Protein AF-A0A968SXL6-F1 (afdb_monomer)

pLDDT: mean 93.08, std 8.9, range [49.62, 97.81]

Sequence (60 aa):
MDENMHVVLGAGPLGIATAEALLVRGRQVRLVNRSGVAAAPSGVAVVQGDLYNAASVQAV

Structure (mmCIF, N/CA/C/O backbone):
data_AF-A0A968SXL6-F1
#
_entry.id   AF-A0A968SXL6-F1
#
loop_
_atom_site.group_PDB
_atom_site.id
_atom_site.type_symbol
_atom_site.label_atom_id
_atom_site.label_alt_id
_atom_site.label_comp_id
_atom_site.label_asym_id
_atom_site.label_entity_id
_atom_site.label_seq_id
_atom_site.pdbx_PDB_ins_code
_atom_site.Cartn_x
_atom_site.Cartn_y
_atom_site.Cartn_z
_atom_site.occupancy
_atom_site.B_iso_or_equiv
_atom_site.auth_seq_id
_atom_site.auth_comp_id
_atom_site.auth_asym_id
_atom_site.auth_atom_id
_atom_site.pdbx_PDB_model_num
ATOM 1 N N . MET A 1 1 ? -6.700 -16.050 -9.917 1.00 49.62 1 MET A N 1
ATOM 2 C CA . MET A 1 1 ? -6.767 -14.643 -9.487 1.00 49.62 1 MET A CA 1
ATOM 3 C C . MET A 1 1 ? -7.964 -14.544 -8.577 1.00 49.62 1 MET A C 1
ATOM 5 O O . MET A 1 1 ? -9.033 -14.968 -8.996 1.00 49.62 1 MET A O 1
ATOM 9 N N . ASP A 1 2 ? -7.782 -14.093 -7.342 1.00 58.22 2 ASP A N 1
ATOM 10 C CA . ASP A 1 2 ? -8.917 -13.855 -6.456 1.00 58.22 2 ASP A CA 1
ATOM 11 C C . ASP A 1 2 ? -9.654 -12.618 -6.973 1.00 58.22 2 ASP A C 1
ATOM 13 O O . ASP A 1 2 ? -9.179 -11.496 -6.811 1.00 58.22 2 ASP A O 1
ATOM 17 N N . GLU A 1 3 ? -10.800 -12.816 -7.625 1.00 67.25 3 GLU A N 1
ATOM 18 C CA . GLU A 1 3 ? -11.591 -11.745 -8.262 1.00 67.25 3 GLU A CA 1
ATOM 19 C C . GLU A 1 3 ? -12.058 -10.657 -7.269 1.00 67.25 3 GLU A C 1
ATOM 21 O O . GLU A 1 3 ? -12.519 -9.593 -7.674 1.00 67.25 3 GLU A O 1
ATOM 26 N N . ASN A 1 4 ? -11.882 -10.891 -5.963 1.00 83.69 4 ASN A N 1
ATOM 27 C CA . ASN A 1 4 ? -12.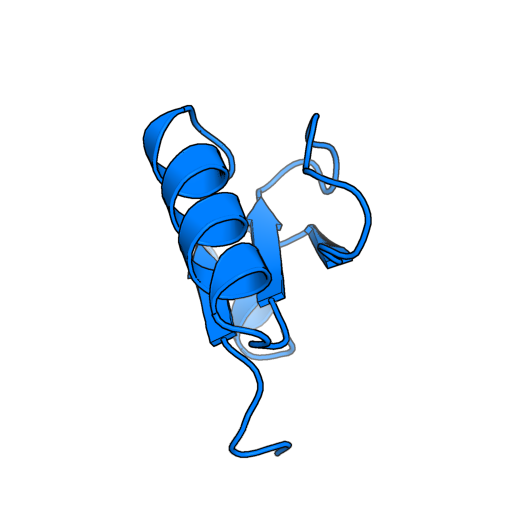282 -10.003 -4.872 1.00 83.69 4 ASN A CA 1
ATOM 28 C C . ASN A 1 4 ? -11.128 -9.213 -4.220 1.00 83.69 4 ASN A C 1
ATOM 30 O O . ASN A 1 4 ? -11.374 -8.499 -3.242 1.00 83.69 4 ASN A O 1
ATOM 34 N N . MET A 1 5 ? -9.884 -9.338 -4.697 1.00 91.38 5 MET A N 1
ATOM 35 C CA . MET A 1 5 ? -8.746 -8.597 -4.135 1.00 91.38 5 MET A CA 1
ATOM 36 C C . MET A 1 5 ? -8.634 -7.202 -4.759 1.00 91.38 5 MET A C 1
ATOM 38 O O . MET A 1 5 ? -8.429 -7.062 -5.963 1.00 91.38 5 MET A O 1
ATOM 42 N N . HIS A 1 6 ? -8.706 -6.156 -3.935 1.00 95.31 6 HIS A N 1
ATOM 43 C CA . HIS A 1 6 ? -8.454 -4.788 -4.380 1.00 95.31 6 HIS A CA 1
ATOM 44 C C . HIS A 1 6 ? -6.989 -4.412 -4.154 1.00 95.31 6 HIS A C 1
ATOM 46 O O . HIS A 1 6 ? -6.464 -4.552 -3.049 1.00 95.31 6 HIS A O 1
ATOM 52 N N . VAL A 1 7 ? -6.341 -3.875 -5.186 1.00 96.12 7 VAL A N 1
ATOM 53 C CA . VAL A 1 7 ? -4.941 -3.441 -5.125 1.00 96.12 7 VAL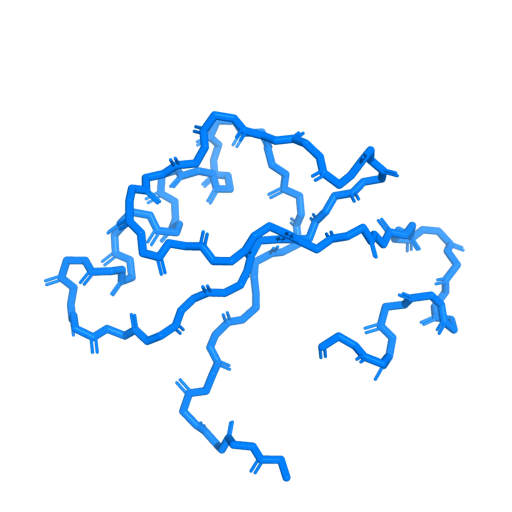 A CA 1
ATOM 54 C C . VAL A 1 7 ? -4.876 -1.920 -5.222 1.00 96.12 7 VAL A C 1
ATOM 56 O O . VAL A 1 7 ? -5.363 -1.327 -6.183 1.00 96.12 7 VAL A O 1
ATOM 59 N N . VAL A 1 8 ? -4.272 -1.280 -4.223 1.00 97.19 8 VAL A N 1
ATOM 60 C CA . VAL A 1 8 ? -4.031 0.166 -4.187 1.00 97.19 8 VAL A CA 1
ATOM 61 C C . VAL A 1 8 ? -2.550 0.420 -4.452 1.00 97.19 8 VAL A C 1
ATOM 63 O O . VAL A 1 8 ? -1.686 -0.010 -3.688 1.00 97.19 8 VAL A O 1
ATOM 66 N N . LEU A 1 9 ? -2.253 1.127 -5.541 1.00 97.06 9 LEU A N 1
ATOM 67 C CA . LEU A 1 9 ? -0.890 1.480 -5.930 1.00 97.06 9 LEU A CA 1
ATOM 68 C C . LEU A 1 9 ? -0.485 2.808 -5.277 1.00 97.06 9 LEU A C 1
ATOM 70 O O . LEU A 1 9 ? -1.072 3.854 -5.546 1.00 97.06 9 LEU A O 1
ATOM 74 N N . GLY A 1 10 ? 0.542 2.760 -4.433 1.00 96.06 10 GLY A N 1
ATOM 75 C CA . GLY A 1 10 ? 1.043 3.884 -3.649 1.00 96.06 10 GLY A CA 1
ATOM 76 C C . GLY A 1 10 ? 0.523 3.897 -2.209 1.00 96.06 10 GLY A C 1
ATOM 77 O O . GLY A 1 10 ? -0.652 3.669 -1.942 1.00 96.06 10 GLY A O 1
ATOM 78 N N . ALA A 1 11 ? 1.409 4.239 -1.270 1.00 96.81 11 ALA A N 1
ATOM 79 C CA . ALA A 1 11 ? 1.130 4.295 0.169 1.00 96.81 11 ALA A CA 1
ATOM 80 C C . ALA A 1 11 ? 1.241 5.719 0.751 1.00 96.81 11 ALA A C 1
ATOM 82 O O . ALA A 1 11 ? 1.703 5.911 1.873 1.00 96.81 11 ALA A O 1
ATOM 83 N N . GLY A 1 12 ? 0.872 6.734 -0.037 1.00 95.75 12 GLY A N 1
ATOM 84 C CA . GLY A 1 12 ? 0.710 8.108 0.455 1.00 95.75 12 GLY A CA 1
ATOM 85 C C . GLY A 1 12 ? -0.630 8.310 1.179 1.00 95.75 12 GLY A C 1
ATOM 86 O O . GLY A 1 12 ? -1.431 7.374 1.237 1.00 95.75 12 GLY A O 1
ATOM 87 N N . PRO A 1 13 ? -0.933 9.530 1.663 1.00 97.12 13 PRO A N 1
ATOM 88 C CA . PRO A 1 13 ? -2.162 9.809 2.415 1.00 97.12 13 PRO A CA 1
ATOM 89 C C . PRO A 1 13 ? -3.442 9.353 1.700 1.00 97.12 13 PRO A C 1
ATOM 91 O O . PRO A 1 13 ? -4.297 8.710 2.303 1.00 97.12 13 PRO A O 1
ATOM 94 N N . LEU A 1 14 ? -3.543 9.607 0.390 1.00 97.19 14 LEU A N 1
ATOM 95 C CA . LEU A 1 14 ? -4.693 9.186 -0.413 1.00 97.19 14 LEU A CA 1
ATOM 96 C C . LEU A 1 14 ? -4.787 7.660 -0.557 1.00 97.19 14 LEU A C 1
ATOM 98 O O . LEU A 1 14 ? -5.880 7.102 -0.476 1.00 97.1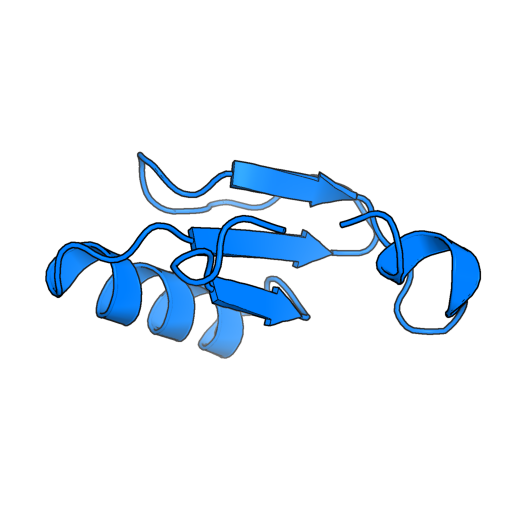9 14 LEU A O 1
ATOM 102 N N . GLY A 1 15 ? -3.655 6.980 -0.757 1.00 96.94 15 GLY A N 1
ATOM 103 C CA . GLY A 1 15 ? -3.620 5.521 -0.879 1.00 96.94 15 GLY A CA 1
ATOM 104 C C . GLY A 1 15 ? -4.051 4.838 0.418 1.00 96.94 15 GLY A C 1
ATOM 105 O O . GLY A 1 15 ? -4.876 3.928 0.394 1.00 96.94 15 GLY A O 1
ATOM 106 N N . ILE A 1 16 ? -3.576 5.347 1.559 1.00 97.62 16 ILE A N 1
ATOM 107 C CA . ILE A 1 16 ? -3.962 4.859 2.889 1.00 97.62 16 ILE A CA 1
ATOM 108 C C . ILE A 1 16 ? -5.461 5.074 3.134 1.00 97.62 16 ILE A C 1
ATOM 110 O O . ILE A 1 16 ? -6.156 4.116 3.465 1.00 97.62 16 ILE A O 1
ATOM 114 N N . ALA A 1 17 ? -5.979 6.283 2.892 1.00 97.81 17 ALA A N 1
ATOM 115 C CA . ALA A 1 17 ? -7.404 6.581 3.071 1.00 97.81 17 ALA A CA 1
ATOM 116 C C . ALA A 1 17 ? -8.299 5.724 2.156 1.00 97.81 17 ALA A C 1
ATOM 118 O O . ALA A 1 17 ? -9.377 5.278 2.548 1.00 97.81 17 ALA A O 1
ATOM 119 N N . THR A 1 18 ? -7.838 5.447 0.934 1.00 97.75 18 THR A N 1
ATOM 120 C CA . THR A 1 18 ?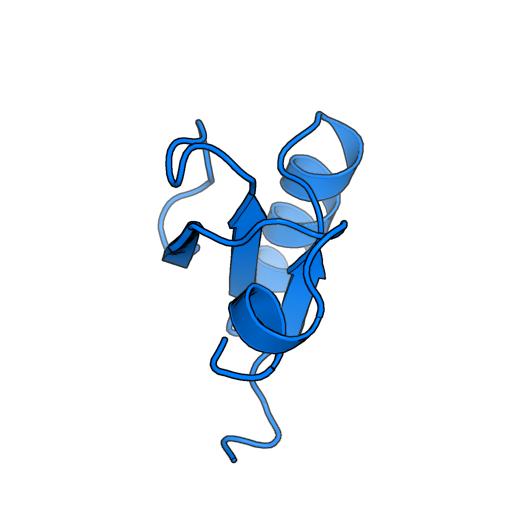 -8.539 4.560 -0.004 1.00 97.75 18 THR A CA 1
ATOM 121 C C . THR A 1 18 ? -8.577 3.125 0.519 1.00 97.75 18 THR A C 1
ATOM 123 O O . THR A 1 18 ? -9.637 2.497 0.503 1.00 97.75 18 THR A O 1
ATOM 126 N N . ALA A 1 19 ? -7.446 2.612 1.014 1.00 97.44 19 ALA A N 1
ATOM 127 C CA . ALA A 1 19 ? -7.360 1.268 1.574 1.00 97.44 19 ALA A CA 1
ATOM 128 C C . ALA A 1 19 ? -8.243 1.106 2.820 1.00 97.44 19 ALA A C 1
ATOM 130 O O . ALA A 1 19 ? -8.974 0.124 2.932 1.00 97.44 19 ALA A O 1
ATOM 131 N N . GLU A 1 20 ? -8.247 2.100 3.707 1.00 97.19 20 GLU A N 1
ATOM 132 C CA . GLU A 1 20 ? -9.131 2.150 4.872 1.00 97.19 20 GLU A CA 1
ATOM 133 C C . GLU A 1 20 ? -10.610 2.130 4.463 1.00 97.19 20 GLU A C 1
ATOM 135 O O . GLU A 1 20 ? -11.392 1.315 4.953 1.00 97.19 20 GLU A O 1
ATOM 140 N N . ALA A 1 21 ? -11.001 2.963 3.497 1.00 97.06 21 ALA A N 1
ATOM 141 C CA . ALA A 1 21 ? -12.381 3.017 3.034 1.00 97.06 21 ALA A CA 1
ATOM 142 C C . ALA A 1 21 ? -12.832 1.696 2.378 1.00 97.06 21 ALA A C 1
ATOM 144 O O . ALA A 1 21 ? -14.007 1.325 2.460 1.00 97.06 21 ALA A O 1
ATOM 145 N N . LEU A 1 22 ? -11.935 0.983 1.695 1.00 96.25 22 LEU A N 1
ATOM 146 C CA . LEU A 1 22 ? -12.217 -0.344 1.143 1.00 96.25 22 LEU A CA 1
ATOM 147 C C . LEU A 1 22 ? -12.363 -1.396 2.254 1.00 96.25 22 LEU A C 1
ATOM 149 O O . LEU A 1 22 ? -13.325 -2.168 2.225 1.00 96.25 22 LEU A O 1
ATOM 153 N N . LEU A 1 23 ? -11.487 -1.376 3.262 1.00 95.69 23 LEU A N 1
ATOM 154 C CA . LEU A 1 23 ? -11.580 -2.263 4.425 1.00 95.69 23 LEU A CA 1
ATOM 155 C C . LEU A 1 23 ? -12.895 -2.093 5.190 1.00 95.69 23 LEU A C 1
ATOM 157 O O . LEU A 1 23 ? -13.552 -3.085 5.494 1.00 95.69 23 LEU A O 1
ATOM 161 N N . VAL A 1 24 ? -13.326 -0.853 5.446 1.00 95.88 24 VAL A N 1
ATOM 162 C CA . VAL A 1 24 ? -14.604 -0.558 6.128 1.00 95.88 24 VAL A CA 1
ATOM 163 C C . VAL A 1 24 ? -15.805 -1.156 5.381 1.00 95.88 24 VAL A C 1
ATOM 165 O O . VAL A 1 24 ? -16.819 -1.488 5.988 1.00 95.88 24 VAL A O 1
ATOM 168 N N . ARG A 1 25 ? -15.690 -1.357 4.064 1.00 95.25 25 ARG A N 1
ATOM 169 C CA . ARG A 1 25 ? -16.717 -2.000 3.225 1.00 95.25 25 ARG A CA 1
ATOM 170 C C . ARG A 1 25 ? -16.582 -3.528 3.156 1.00 95.25 25 ARG A C 1
ATOM 172 O O . ARG A 1 25 ? -17.222 -4.147 2.308 1.00 95.25 25 ARG A O 1
ATOM 179 N N . GLY A 1 26 ? -15.739 -4.130 3.995 1.00 94.31 26 GLY A N 1
ATOM 180 C CA . GLY A 1 26 ? -15.502 -5.574 4.041 1.00 94.31 26 GLY A CA 1
ATOM 181 C C . GLY A 1 26 ? -14.723 -6.112 2.841 1.00 94.31 26 GLY A C 1
ATOM 182 O O . GLY A 1 26 ? -14.859 -7.286 2.499 1.00 94.31 26 GLY A O 1
ATOM 183 N N . ARG A 1 27 ? -13.949 -5.264 2.152 1.00 95.38 27 ARG A N 1
ATOM 184 C CA . ARG A 1 27 ? -13.133 -5.677 1.002 1.00 95.38 27 ARG A CA 1
ATOM 185 C C . ARG A 1 27 ? -11.744 -6.113 1.451 1.00 95.38 27 ARG A C 1
ATOM 187 O O . ARG A 1 27 ? -11.194 -5.543 2.387 1.00 95.38 27 ARG A O 1
ATOM 194 N N . GLN A 1 28 ? -11.165 -7.091 0.756 1.00 95.31 28 GLN A N 1
ATOM 195 C CA . GLN A 1 28 ? -9.754 -7.435 0.926 1.00 95.31 28 GLN A CA 1
ATOM 196 C C . GLN A 1 28 ? -8.896 -6.440 0.150 1.00 95.31 28 GLN A C 1
ATOM 198 O O . GLN A 1 28 ? -9.203 -6.124 -1.002 1.00 95.31 28 GLN A O 1
ATOM 203 N N . VAL A 1 29 ? -7.843 -5.933 0.793 1.00 96.19 29 VAL A N 1
ATOM 204 C CA . VAL A 1 29 ? -7.025 -4.853 0.242 1.00 96.19 29 VAL A CA 1
ATOM 205 C C . VAL A 1 29 ? -5.544 -5.161 0.376 1.00 96.19 29 VAL A C 1
ATOM 207 O O . VAL A 1 29 ? -5.058 -5.542 1.444 1.00 96.19 29 VAL A O 1
ATOM 210 N N . ARG A 1 30 ? -4.819 -4.907 -0.709 1.00 96.31 30 ARG A N 1
ATOM 211 C CA . ARG A 1 30 ? -3.363 -4.892 -0.766 1.00 96.31 30 ARG A CA 1
ATOM 212 C C . ARG A 1 30 ? -2.875 -3.497 -1.138 1.00 96.31 30 ARG A C 1
ATOM 214 O O . ARG A 1 30 ? -3.364 -2.904 -2.095 1.00 96.31 30 ARG A O 1
ATOM 221 N N . LEU A 1 31 ? -1.914 -2.977 -0.388 1.00 97.25 31 LEU A N 1
ATOM 222 C CA . LEU A 1 31 ? -1.252 -1.705 -0.652 1.00 97.25 31 LEU A CA 1
ATOM 223 C C . LEU A 1 31 ? 0.132 -1.982 -1.233 1.00 97.25 31 LEU A C 1
ATOM 225 O O . LEU A 1 31 ? 0.911 -2.724 -0.637 1.00 97.25 31 LEU A O 1
ATOM 229 N N . VAL A 1 32 ? 0.447 -1.380 -2.374 1.00 97.75 32 VAL A N 1
ATOM 230 C CA . VAL A 1 32 ? 1.727 -1.580 -3.062 1.00 97.75 32 VAL A CA 1
ATOM 231 C C . VAL A 1 32 ? 2.555 -0.318 -2.970 1.00 97.75 32 VAL A C 1
ATOM 233 O O . VAL A 1 32 ? 2.098 0.757 -3.356 1.00 97.75 32 VAL A O 1
ATOM 236 N N . ASN A 1 33 ? 3.787 -0.416 -2.488 1.00 97.50 33 ASN A N 1
ATOM 237 C CA . ASN A 1 33 ? 4.723 0.700 -2.543 1.00 97.50 33 ASN A CA 1
ATOM 238 C C . ASN A 1 33 ? 6.168 0.234 -2.721 1.00 97.50 33 ASN A C 1
ATOM 240 O O . ASN A 1 33 ? 6.512 -0.919 -2.481 1.00 97.50 33 ASN A O 1
ATOM 244 N N . ARG A 1 34 ? 7.044 1.163 -3.115 1.00 96.56 34 ARG A N 1
ATOM 245 C CA . ARG A 1 34 ? 8.442 0.843 -3.434 1.00 96.56 34 ARG A CA 1
ATOM 246 C C . ARG A 1 34 ? 9.222 0.257 -2.253 1.00 96.56 34 ARG A C 1
ATOM 248 O O . ARG A 1 34 ? 10.130 -0.535 -2.471 1.00 96.56 34 ARG A O 1
ATOM 255 N N . SER A 1 35 ? 8.912 0.665 -1.022 1.00 96.38 35 SER A N 1
ATOM 256 C CA . SER A 1 35 ? 9.637 0.230 0.180 1.00 96.38 35 SER A CA 1
ATOM 257 C C . SER A 1 35 ? 9.093 -1.050 0.813 1.00 96.38 35 SER A C 1
ATOM 259 O O . SER A 1 35 ? 9.775 -1.612 1.660 1.00 96.38 35 SER A O 1
ATOM 261 N N . GLY A 1 36 ? 7.870 -1.479 0.479 1.00 95.62 36 GLY A N 1
ATOM 262 C CA . GLY A 1 36 ? 7.177 -2.553 1.198 1.00 95.62 36 GLY A CA 1
ATOM 263 C C . GLY A 1 36 ? 6.783 -2.193 2.637 1.00 95.62 36 GLY A C 1
ATOM 264 O O . GLY A 1 36 ? 6.390 -3.067 3.401 1.00 95.62 36 GLY A O 1
ATOM 265 N N . VAL A 1 37 ? 6.894 -0.919 3.028 1.00 95.38 37 VAL A N 1
ATOM 266 C CA . VAL A 1 37 ? 6.631 -0.445 4.396 1.00 95.38 37 VAL A CA 1
ATOM 267 C C . VAL A 1 37 ? 5.682 0.742 4.349 1.00 95.38 37 VAL A C 1
ATOM 269 O O . VAL A 1 37 ? 5.956 1.726 3.660 1.00 95.38 37 VAL A O 1
ATOM 272 N N . ALA A 1 38 ? 4.588 0.667 5.101 1.00 95.75 38 ALA A N 1
ATOM 273 C CA . ALA A 1 38 ? 3.618 1.742 5.257 1.00 95.75 38 ALA A CA 1
ATOM 274 C C . ALA A 1 38 ? 2.915 1.634 6.615 1.00 95.75 38 ALA A C 1
ATOM 276 O O . ALA A 1 38 ? 2.710 0.531 7.120 1.00 95.75 38 ALA A O 1
ATOM 277 N N . ALA A 1 39 ? 2.491 2.769 7.174 1.00 95.00 39 ALA A N 1
ATOM 278 C CA . ALA A 1 39 ? 1.568 2.803 8.307 1.00 95.00 39 ALA A CA 1
ATOM 279 C C . ALA A 1 39 ? 0.140 2.510 7.810 1.00 95.00 39 ALA A C 1
ATOM 281 O O . ALA A 1 39 ? -0.688 3.409 7.688 1.00 95.00 39 ALA 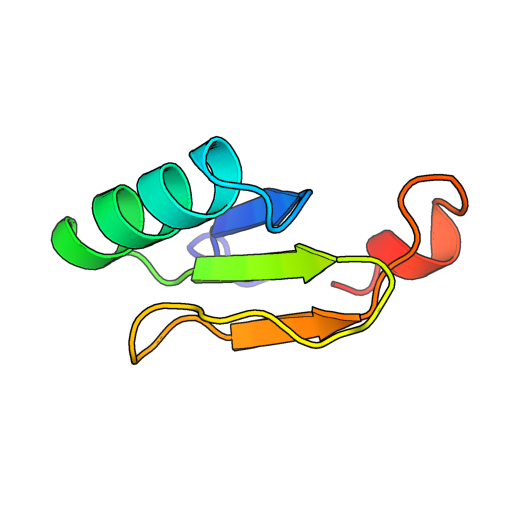A O 1
ATOM 282 N N . ALA A 1 40 ? -0.104 1.260 7.419 1.00 93.75 40 ALA A N 1
ATOM 283 C CA . ALA A 1 40 ? -1.385 0.822 6.882 1.00 93.75 40 ALA A CA 1
ATOM 284 C C . ALA A 1 40 ? -2.339 0.368 8.007 1.00 93.75 40 ALA A C 1
ATOM 286 O O . ALA A 1 40 ? -1.871 -0.116 9.041 1.00 93.75 40 ALA A O 1
ATOM 287 N N . PRO A 1 41 ? -3.667 0.486 7.818 1.00 92.31 41 PRO A N 1
ATOM 288 C CA . PRO A 1 41 ? -4.640 -0.052 8.760 1.00 92.31 41 PRO A CA 1
ATOM 289 C C . PRO A 1 41 ? -4.493 -1.568 8.938 1.00 92.31 41 PRO A C 1
ATOM 291 O O . PRO A 1 41 ? -4.120 -2.289 8.006 1.00 92.31 41 PRO A O 1
ATOM 294 N N . SER A 1 42 ? -4.852 -2.065 10.122 1.00 93.88 42 SER A N 1
ATOM 295 C CA . SER A 1 42 ? -4.890 -3.501 10.407 1.00 93.88 42 SER A CA 1
ATOM 296 C C . SER A 1 42 ? -5.753 -4.241 9.381 1.00 93.88 42 SER A C 1
ATOM 298 O O . SER A 1 42 ? -6.903 -3.875 9.151 1.00 93.88 42 SER A O 1
ATOM 300 N N . GLY A 1 43 ? -5.201 -5.294 8.777 1.00 91.81 43 GLY A N 1
ATOM 301 C CA . GLY A 1 43 ? -5.879 -6.083 7.743 1.00 91.81 43 GLY A CA 1
ATOM 302 C C . GLY A 1 43 ? -5.543 -5.690 6.301 1.00 91.81 43 GLY A C 1
ATOM 303 O O . GLY A 1 43 ? -5.922 -6.423 5.392 1.00 91.81 43 GLY A O 1
ATOM 304 N N . VAL A 1 44 ? -4.795 -4.602 6.066 1.00 95.94 44 VAL A N 1
ATOM 305 C CA . VAL A 1 44 ? -4.194 -4.325 4.749 1.00 95.94 44 VAL A CA 1
ATOM 306 C C . VAL A 1 44 ? -2.857 -5.053 4.626 1.00 95.9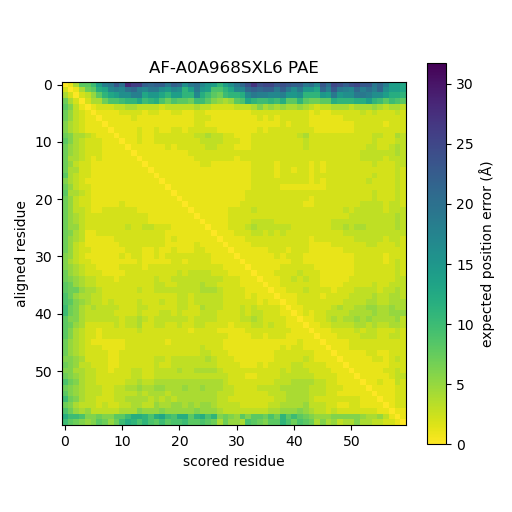4 44 VAL A C 1
ATOM 308 O O . VAL A 1 44 ? -1.957 -4.851 5.441 1.00 95.94 44 VAL A O 1
ATOM 311 N N . ALA A 1 45 ? -2.689 -5.851 3.572 1.00 95.06 45 ALA A N 1
ATOM 312 C CA . ALA A 1 45 ? -1.383 -6.408 3.227 1.00 95.06 45 ALA A CA 1
ATOM 313 C C . ALA A 1 45 ? -0.529 -5.342 2.524 1.00 95.06 45 ALA A C 1
ATOM 315 O O . ALA A 1 45 ? -0.948 -4.806 1.500 1.00 95.06 45 ALA A O 1
ATOM 316 N N . VAL A 1 46 ? 0.666 -5.045 3.038 1.00 97.00 46 VAL A N 1
ATOM 317 C CA . VAL A 1 46 ? 1.624 -4.153 2.364 1.00 97.00 46 VAL A CA 1
ATOM 318 C C . VAL A 1 46 ? 2.618 -5.001 1.582 1.00 97.00 46 VAL A C 1
ATOM 320 O O . VAL A 1 46 ? 3.261 -5.883 2.147 1.00 97.00 46 VAL A O 1
ATOM 323 N N . VAL A 1 47 ? 2.725 -4.750 0.279 1.00 96.94 47 VAL A N 1
ATOM 324 C CA . VAL A 1 47 ? 3.601 -5.495 -0.630 1.00 96.94 47 VAL A CA 1
ATOM 325 C C . VAL A 1 47 ? 4.559 -4.539 -1.323 1.00 96.94 47 VAL A C 1
ATOM 327 O O . VAL A 1 47 ? 4.190 -3.438 -1.738 1.00 96.94 47 VAL A O 1
ATOM 330 N N . GLN A 1 48 ? 5.815 -4.962 -1.435 1.00 97.12 48 GLN A N 1
ATOM 331 C CA . GLN A 1 48 ? 6.820 -4.207 -2.161 1.00 97.12 48 GLN A CA 1
ATOM 332 C C . GLN A 1 48 ? 6.569 -4.301 -3.671 1.00 97.12 48 GLN A C 1
ATOM 334 O O . GLN A 1 48 ? 6.434 -5.395 -4.211 1.00 97.12 48 GLN A O 1
ATOM 339 N N . GLY A 1 49 ? 6.562 -3.159 -4.354 1.00 96.94 49 GLY A N 1
ATOM 340 C CA . GLY A 1 49 ? 6.485 -3.082 -5.811 1.00 96.94 49 GLY A CA 1
ATOM 341 C C . GLY A 1 49 ? 6.931 -1.714 -6.318 1.00 96.94 49 GLY A C 1
ATOM 342 O O . GLY A 1 49 ? 6.625 -0.684 -5.711 1.00 96.94 49 GLY A O 1
ATOM 343 N N . ASP A 1 50 ? 7.671 -1.696 -7.422 1.00 95.94 50 ASP A N 1
ATOM 344 C CA . ASP A 1 50 ? 8.108 -0.471 -8.086 1.00 95.94 50 ASP A CA 1
ATOM 345 C C . ASP A 1 50 ? 7.209 -0.181 -9.290 1.00 95.94 50 ASP A C 1
ATOM 347 O O . ASP A 1 50 ? 7.252 -0.869 -10.306 1.00 95.94 50 ASP A O 1
ATOM 351 N N . LEU A 1 51 ? 6.404 0.878 -9.196 1.00 94.69 51 LEU A N 1
ATOM 352 C CA . LEU A 1 51 ? 5.449 1.247 -10.244 1.00 94.69 51 LEU A CA 1
ATOM 353 C C . LEU A 1 51 ? 6.122 1.678 -11.560 1.00 94.69 51 LEU A C 1
ATOM 355 O O . LEU A 1 51 ? 5.462 1.677 -12.595 1.00 94.69 51 LEU A O 1
ATOM 359 N N . TYR A 1 52 ? 7.420 2.007 -11.542 1.00 95.81 52 TYR A N 1
ATOM 360 C CA . TYR A 1 52 ? 8.201 2.253 -12.759 1.00 95.81 52 TYR A CA 1
ATOM 361 C C . TYR A 1 52 ? 8.715 0.961 -13.418 1.00 95.81 52 TYR A C 1
ATOM 363 O O . TYR A 1 52 ? 9.184 0.996 -14.554 1.00 95.81 52 TYR A O 1
ATOM 371 N N . ASN A 1 53 ? 8.608 -0.185 -12.739 1.00 96.06 53 ASN A N 1
ATOM 372 C CA . ASN A 1 53 ? 8.956 -1.506 -13.249 1.00 96.06 53 ASN A CA 1
ATOM 373 C C . ASN A 1 53 ? 7.713 -2.407 -13.253 1.00 96.06 53 ASN A C 1
ATOM 375 O O . ASN A 1 53 ? 7.398 -3.062 -12.257 1.00 96.06 53 ASN A O 1
ATOM 379 N N . ALA A 1 54 ? 7.035 -2.490 -14.399 1.00 93.50 54 ALA A N 1
ATOM 380 C CA . ALA A 1 54 ? 5.794 -3.252 -14.550 1.00 93.50 54 ALA A CA 1
ATOM 381 C C . ALA A 1 54 ? 5.911 -4.717 -14.088 1.00 93.50 54 ALA A C 1
ATOM 383 O O . ALA A 1 54 ? 5.000 -5.223 -13.432 1.00 93.50 54 ALA A O 1
ATOM 384 N N . ALA A 1 55 ? 7.042 -5.378 -14.355 1.00 94.31 55 ALA A N 1
ATOM 385 C CA . ALA A 1 55 ? 7.260 -6.765 -13.942 1.00 94.31 55 ALA A CA 1
ATOM 386 C C . ALA A 1 55 ? 7.236 -6.932 -12.412 1.00 94.31 55 ALA A C 1
ATOM 388 O O . ALA A 1 55 ? 6.835 -7.978 -11.912 1.00 94.31 55 ALA A O 1
ATOM 389 N N . SER A 1 56 ? 7.611 -5.892 -11.660 1.00 93.06 56 SER A N 1
ATOM 390 C CA . SER A 1 56 ? 7.582 -5.917 -10.193 1.00 93.06 56 SER A CA 1
ATOM 391 C C . SER A 1 56 ? 6.176 -5.789 -9.593 1.00 93.06 56 SER A C 1
ATOM 393 O O . SER A 1 56 ? 5.997 -6.077 -8.414 1.00 93.06 56 SER A O 1
ATOM 395 N N . VAL A 1 57 ? 5.180 -5.370 -10.384 1.00 93.38 57 VAL A N 1
ATOM 396 C CA . VAL A 1 57 ?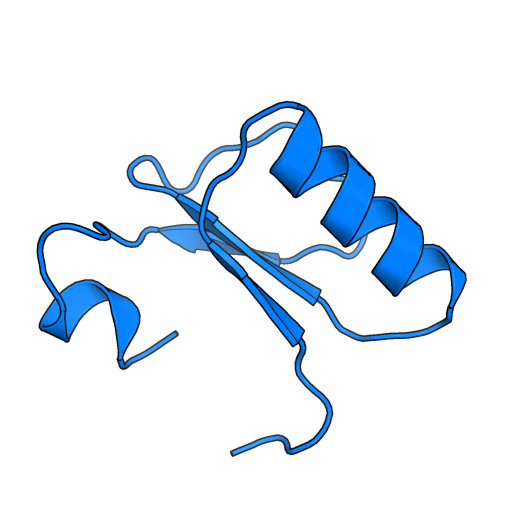 3.801 -5.127 -9.921 1.00 93.38 57 VAL A CA 1
ATOM 397 C C . VAL A 1 57 ? 2.818 -6.156 -10.482 1.00 93.38 57 VAL A C 1
ATOM 399 O O . VAL A 1 57 ? 1.821 -6.458 -9.842 1.00 93.38 57 VAL A O 1
ATOM 402 N N . GLN A 1 58 ? 3.102 -6.751 -11.643 1.00 90.06 58 GLN A N 1
ATOM 403 C CA . GLN A 1 58 ? 2.245 -7.776 -12.263 1.00 90.06 58 GLN A CA 1
ATOM 404 C C . GLN A 1 58 ? 2.053 -9.040 -11.409 1.00 90.06 58 GLN A C 1
ATOM 406 O O . GLN A 1 58 ? 1.091 -9.773 -11.619 1.00 90.06 58 GLN A O 1
ATOM 411 N N . ALA A 1 59 ? 2.966 -9.304 -10.472 1.00 78.75 59 ALA A N 1
ATOM 412 C CA . ALA A 1 59 ? 2.915 -10.453 -9.569 1.00 78.75 59 ALA A CA 1
ATOM 413 C C . ALA A 1 59 ? 2.173 -10.172 -8.246 1.00 78.75 59 ALA A C 1
ATOM 415 O O . ALA A 1 59 ? 2.141 -11.038 -7.369 1.00 78.75 59 ALA A O 1
ATOM 416 N N . VA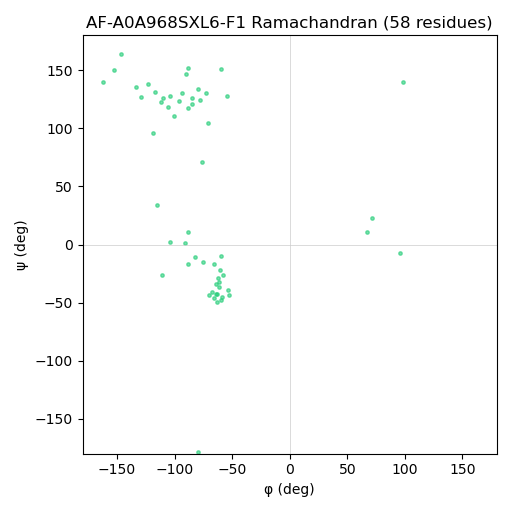L A 1 60 ? 1.642 -8.956 -8.081 1.00 80.19 60 VAL A N 1
ATOM 417 C CA . VAL A 1 60 ? 1.024 -8.465 -6.843 1.00 80.19 60 VAL A CA 1
ATOM 418 C C . VAL A 1 60 ? -0.482 -8.678 -6.838 1.00 80.19 60 VAL A C 1
ATOM 420 O O . VAL A 1 60 ? -1.112 -8.682 -7.911 1.00 80.19 60 VAL A O 1
#

Solvent-accessible surface area (backbone atoms only — not comparable to full-atom values): 3637 Å² total; per-residue (Å²): 130,71,92,68,64,43,78,38,83,38,69,50,75,67,36,44,53,49,48,48,58,39,43,79,71,76,42,52,38,35,37,31,25,72,80,39,74,70,97,60,60,93,81,51,47,64,39,59,24,40,88,92,39,64,80,52,45,74,82,107

Foldseek 3Di:
DPPQEAEQEDQPPVSQVVQVVCVVVVGQYEYEDQVLDHPHDPRYRRDHADPVDVVRVVVD

Secondary structure (DSSP, 8-state):
--TTEEEEE--SHHHHHHHHHHHHTT-EEEEEETTS---PPTTPEEEE--TT-HHHHTT-

Nearest PDB structures (foldseek):
  2nvk-assembly1_X  TM=7.015E-01  e=3.755E-01  Drosophila melanogaster
  1xdw-assembly1_A  TM=8.549E-01  e=1.902E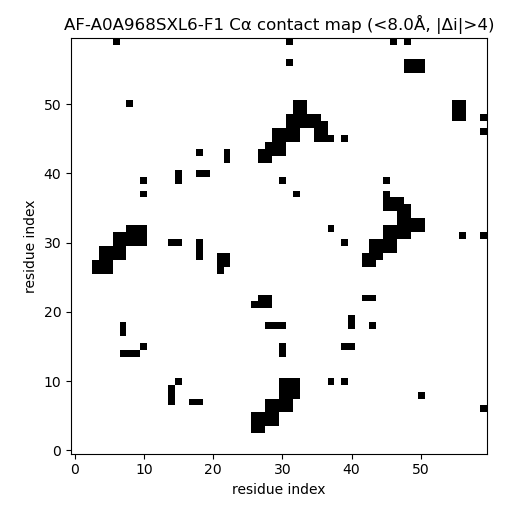+00  Acidaminococcus fermentans
  8v8w-assembly1_A  TM=7.639E-01  e=1.108E+00  Escherichia coli K-12
  2yq5-assembly1_B  TM=7.851E-01  e=1.108E+00  Lactobacillus delbrueckii subsp. bulgaricus
  3hg7-assembly1_A  TM=8.361E-01  e=2.854E+00  Aeromonas salmonicida subsp. salmonicida A449

Radius of gyration: 10.83 Å; Cα contacts (8 Å, |Δi|>4): 104; chains: 1; bounding box: 26×24×25 Å

Mean predicted aligned error: 3.15 Å